Protein AF-A0A2H6BQC0-F1 (afdb_monomer_lite)

Secondary structure (DSSP, 8-state):
--HHHHHHHHHHHHHHHHHH-TTT----HHHHHHHHHHHHH-HHHHHHHHHHHH-GGGHHHHHHHHHHHTTSHHHHHHHHHHHHHHTT-HHHHHHHHHTTS--

Radius of gyration: 12.23 Å; chains: 1; bounding box: 30×28×28 Å

Foldseek 3Di:
DPLVLLLVLLLLLLLLVLQVDPPDDPCPPLSVVLLVVCCVVPVPLNVLSNVCNVPVVSSVVSSVVSSVVCVPVVSVVSSVVSCVVCVPPPSSVVSCVVVVSDD

pLDDT: mean 70.48, std 10.26, range [37.34, 84.75]

Sequence (103 aa):
MEPLTLLATGVTIILGGALARVGELVLDGALEKLTNLIGAKSPDTLKKLQSANQNPALLPETIEVMATLLEDPEIQKVAEQVVKENQSNPYVINMMKNVGIVN

Structure (mmCIF, N/CA/C/O backbone):
data_AF-A0A2H6BQC0-F1
#
_entry.id   AF-A0A2H6BQC0-F1
#
loop_
_atom_site.group_PDB
_atom_site.id
_atom_site.type_symbol
_atom_site.label_atom_id
_atom_site.label_alt_id
_atom_site.label_comp_id
_atom_site.label_asym_id
_atom_site.label_entity_id
_atom_site.label_seq_id
_atom_site.pdbx_PDB_ins_code
_atom_site.Cartn_x
_atom_site.Cartn_y
_atom_site.Cartn_z
_atom_site.occupancy
_atom_site.B_iso_or_equiv
_atom_site.auth_seq_id
_atom_site.auth_comp_id
_atom_site.auth_asym_id
_atom_site.auth_atom_id
_atom_site.pdbx_PDB_model_num
ATOM 1 N N . MET A 1 1 ? 7.140 -13.493 3.276 1.00 57.12 1 MET A N 1
ATOM 2 C CA . MET A 1 1 ? 7.921 -12.240 3.307 1.00 57.12 1 MET A CA 1
ATOM 3 C C . MET A 1 1 ? 7.913 -11.739 4.729 1.00 57.12 1 MET A C 1
ATOM 5 O O . MET A 1 1 ? 6.899 -11.918 5.394 1.00 57.12 1 MET A O 1
ATOM 9 N N . GLU A 1 2 ? 9.017 -11.173 5.204 1.00 62.19 2 GLU A N 1
ATOM 10 C CA . GLU A 1 2 ? 9.018 -10.520 6.512 1.00 62.19 2 GLU A CA 1
ATOM 11 C C . GLU A 1 2 ? 8.122 -9.267 6.461 1.00 62.19 2 GLU A C 1
ATOM 13 O O . GLU A 1 2 ? 8.055 -8.620 5.410 1.00 62.19 2 GLU A O 1
ATOM 18 N N . PRO A 1 3 ? 7.432 -8.904 7.558 1.00 58.19 3 PRO A N 1
ATOM 19 C CA . PRO A 1 3 ? 6.546 -7.737 7.598 1.00 58.19 3 PRO A CA 1
ATOM 20 C C . PRO A 1 3 ? 7.248 -6.451 7.147 1.00 58.19 3 PRO A C 1
ATOM 22 O O . PRO A 1 3 ? 6.685 -5.672 6.388 1.00 58.19 3 PRO A O 1
ATOM 25 N N . LEU A 1 4 ? 8.517 -6.275 7.526 1.00 62.19 4 LEU A N 1
ATOM 26 C CA . LEU A 1 4 ? 9.346 -5.137 7.118 1.00 62.19 4 LEU A CA 1
ATOM 27 C C . LEU A 1 4 ? 9.644 -5.121 5.612 1.00 62.19 4 LEU A C 1
ATOM 29 O O . LEU A 1 4 ? 9.631 -4.061 4.994 1.00 62.19 4 LEU A O 1
ATOM 33 N N . THR A 1 5 ? 9.860 -6.284 4.996 1.00 65.88 5 THR A N 1
ATOM 34 C CA . THR A 1 5 ? 10.047 -6.393 3.541 1.00 65.88 5 THR A CA 1
ATOM 35 C C . THR A 1 5 ? 8.759 -6.059 2.801 1.00 65.88 5 THR A C 1
ATOM 37 O O . THR A 1 5 ? 8.808 -5.419 1.753 1.00 65.88 5 THR A O 1
ATOM 40 N N . LEU A 1 6 ? 7.606 -6.456 3.347 1.00 66.56 6 LEU A N 1
ATOM 41 C CA . LEU A 1 6 ? 6.302 -6.099 2.799 1.00 66.56 6 LEU A CA 1
ATOM 42 C C . LEU A 1 6 ? 6.057 -4.587 2.884 1.00 66.56 6 LEU A C 1
ATOM 44 O O . LEU A 1 6 ? 5.624 -3.997 1.900 1.00 66.56 6 LEU A O 1
ATOM 48 N N . LEU A 1 7 ? 6.382 -3.969 4.024 1.00 66.62 7 LEU A N 1
ATOM 49 C CA . LEU A 1 7 ? 6.316 -2.520 4.218 1.00 66.62 7 LEU A CA 1
ATOM 50 C C . LEU A 1 7 ? 7.198 -1.792 3.202 1.00 66.62 7 LEU A C 1
ATOM 52 O O . LEU A 1 7 ? 6.705 -0.957 2.453 1.00 66.62 7 LEU A O 1
ATOM 56 N N . ALA A 1 8 ? 8.482 -2.148 3.124 1.00 65.69 8 ALA A N 1
ATOM 57 C CA . ALA A 1 8 ? 9.422 -1.513 2.206 1.00 65.69 8 ALA A CA 1
ATOM 58 C C . ALA A 1 8 ? 8.985 -1.688 0.745 1.00 65.69 8 ALA A C 1
ATOM 60 O O . ALA A 1 8 ? 8.933 -0.721 -0.006 1.00 65.69 8 ALA A O 1
ATOM 61 N N . THR A 1 9 ? 8.586 -2.901 0.357 1.00 67.31 9 THR A N 1
ATOM 62 C CA . THR A 1 9 ? 8.149 -3.198 -1.014 1.00 67.31 9 THR A CA 1
ATOM 63 C C . THR A 1 9 ? 6.837 -2.495 -1.352 1.00 67.31 9 THR A C 1
ATOM 65 O O . THR A 1 9 ? 6.728 -1.873 -2.403 1.00 67.31 9 THR A O 1
ATOM 68 N N . GLY A 1 10 ? 5.850 -2.545 -0.456 1.00 67.44 10 GLY A N 1
ATOM 69 C CA . GLY A 1 10 ? 4.565 -1.876 -0.622 1.00 67.44 10 GLY A CA 1
ATOM 70 C C . GLY A 1 10 ? 4.738 -0.367 -0.728 1.00 67.44 10 GLY A C 1
ATOM 71 O O . GLY A 1 10 ? 4.232 0.237 -1.665 1.00 67.44 10 GLY A O 1
ATOM 72 N N . VAL A 1 11 ? 5.532 0.239 0.156 1.00 69.94 11 VAL A N 1
ATOM 73 C CA . VAL A 1 11 ? 5.829 1.673 0.114 1.00 69.94 11 VAL A CA 1
ATOM 74 C C . VAL A 1 11 ? 6.596 2.042 -1.149 1.00 69.94 11 VAL A C 1
ATOM 76 O O . VAL A 1 11 ? 6.223 3.008 -1.800 1.00 69.94 11 VAL A O 1
ATOM 79 N N . THR A 1 12 ? 7.590 1.263 -1.575 1.00 69.81 12 THR A N 1
ATOM 80 C CA . THR A 1 12 ? 8.300 1.502 -2.839 1.00 69.81 12 THR A CA 1
ATOM 81 C C . THR A 1 12 ? 7.400 1.352 -4.057 1.00 69.81 12 THR A C 1
ATOM 83 O O . THR A 1 12 ? 7.568 2.110 -5.000 1.00 69.81 12 THR A O 1
ATOM 86 N N . ILE A 1 13 ? 6.431 0.438 -4.055 1.00 68.38 13 ILE A N 1
ATOM 87 C CA . ILE A 1 13 ? 5.468 0.289 -5.152 1.00 68.38 13 ILE A CA 1
ATOM 88 C C . ILE A 1 13 ? 4.449 1.429 -5.153 1.00 68.38 13 ILE A C 1
ATOM 90 O O . ILE A 1 13 ? 4.138 1.960 -6.212 1.00 68.38 13 ILE A O 1
ATOM 94 N N . ILE A 1 14 ? 3.937 1.825 -3.987 1.00 67.75 14 ILE A N 1
ATOM 95 C CA . ILE A 1 14 ? 2.959 2.913 -3.858 1.00 67.75 14 ILE A CA 1
ATOM 96 C C . ILE A 1 14 ? 3.610 4.237 -4.206 1.00 67.75 14 ILE A C 1
ATOM 98 O O . ILE A 1 14 ? 3.038 5.004 -4.971 1.00 67.75 14 ILE A O 1
ATOM 102 N N . LEU A 1 15 ? 4.810 4.481 -3.679 1.00 65.50 15 LEU A N 1
ATOM 103 C CA . LEU A 1 15 ? 5.640 5.584 -4.110 1.00 65.50 15 LEU A CA 1
ATOM 104 C C . LEU A 1 15 ? 5.888 5.408 -5.601 1.00 65.50 15 LEU A C 1
ATOM 106 O O . LEU A 1 15 ? 5.379 6.203 -6.347 1.00 65.50 15 LEU A O 1
ATOM 110 N N . GLY A 1 16 ? 6.499 4.343 -6.099 1.00 62.97 16 GLY A N 1
ATOM 111 C CA . GLY A 1 16 ? 6.735 4.129 -7.533 1.00 62.97 16 GLY A CA 1
ATOM 112 C C . GLY A 1 16 ? 5.539 4.424 -8.442 1.00 62.97 16 GLY A C 1
ATOM 113 O O . GLY A 1 16 ? 5.692 5.155 -9.410 1.00 62.97 16 GLY A O 1
ATOM 114 N N . GLY A 1 17 ? 4.341 3.949 -8.106 1.00 60.56 17 GLY A N 1
ATOM 115 C CA . GLY A 1 17 ? 3.103 4.220 -8.842 1.00 60.56 17 GLY A CA 1
ATOM 116 C C . GLY A 1 17 ? 2.606 5.664 -8.704 1.00 60.56 17 GLY A C 1
ATOM 117 O O . GLY A 1 17 ? 2.302 6.308 -9.707 1.00 60.56 17 GLY A O 1
ATOM 118 N N . ALA A 1 18 ? 2.574 6.212 -7.485 1.00 53.94 18 ALA A N 1
ATOM 119 C CA . ALA A 1 18 ? 2.190 7.605 -7.227 1.00 53.94 18 ALA A CA 1
ATOM 120 C C . ALA A 1 18 ? 3.243 8.617 -7.724 1.00 53.94 18 ALA A C 1
ATOM 122 O O . ALA A 1 18 ? 2.915 9.757 -8.056 1.00 53.94 18 ALA A O 1
ATOM 123 N N . LEU A 1 19 ? 4.503 8.186 -7.784 1.00 51.78 19 LEU A N 1
ATOM 124 C CA . LEU A 1 19 ? 5.686 8.925 -8.188 1.00 51.78 19 LEU A CA 1
ATOM 125 C C . LEU A 1 19 ? 5.743 9.013 -9.711 1.00 51.78 19 LEU A C 1
ATOM 127 O O . LEU A 1 19 ? 5.905 10.090 -10.287 1.00 51.78 19 LEU A O 1
ATOM 131 N N . ALA A 1 20 ? 5.597 7.858 -10.362 1.00 51.84 20 ALA A N 1
ATOM 132 C CA . ALA A 1 20 ? 5.969 7.704 -11.751 1.00 51.84 20 ALA A CA 1
ATOM 133 C C . ALA A 1 20 ? 4.934 8.200 -12.743 1.00 51.84 20 ALA A C 1
ATOM 135 O O . ALA A 1 20 ? 5.370 8.435 -13.857 1.00 51.84 20 ALA A O 1
ATOM 136 N N . ARG A 1 21 ? 3.643 8.358 -12.395 1.00 51.09 21 ARG A N 1
ATOM 137 C CA . ARG A 1 21 ? 2.612 9.071 -13.185 1.00 51.09 21 ARG A CA 1
ATOM 138 C C . ARG A 1 21 ? 1.221 8.879 -12.564 1.00 51.09 21 ARG A C 1
ATOM 140 O O . ARG A 1 21 ? 0.525 7.919 -12.873 1.00 51.09 21 ARG A O 1
ATOM 147 N N . VAL A 1 22 ? 0.737 9.894 -11.854 1.00 47.81 22 VAL A N 1
ATOM 148 C CA . VAL A 1 22 ? -0.713 10.085 -11.624 1.00 47.81 22 VAL A CA 1
ATOM 149 C C . VAL A 1 22 ? -1.450 10.438 -12.941 1.00 47.81 22 VAL A C 1
ATOM 151 O O . VAL A 1 22 ? -2.672 10.451 -12.981 1.00 47.81 22 VAL A O 1
ATOM 154 N N . GLY A 1 23 ? -0.728 10.693 -14.046 1.00 37.34 23 GLY A N 1
ATOM 155 C CA . GLY A 1 23 ? -1.308 11.130 -15.326 1.00 37.34 23 GLY A CA 1
ATOM 156 C C . GLY A 1 23 ? -1.256 10.157 -16.516 1.00 37.34 23 GLY A C 1
ATOM 157 O O . GLY A 1 23 ? -1.841 10.477 -17.542 1.00 37.34 23 GLY A O 1
ATOM 158 N N . GLU A 1 24 ? -0.575 9.007 -16.443 1.00 40.44 24 GLU A N 1
ATOM 159 C CA . GLU A 1 24 ? -0.323 8.165 -17.642 1.00 40.44 24 GLU A CA 1
ATOM 160 C C . GLU A 1 24 ? -0.266 6.648 -17.386 1.00 40.44 24 GLU A C 1
ATOM 162 O O . GLU A 1 24 ? -0.158 5.883 -18.341 1.00 40.44 24 GLU A O 1
ATOM 167 N N . LEU A 1 25 ? -0.319 6.184 -16.137 1.00 42.00 25 LEU A N 1
ATOM 168 C CA . LEU A 1 25 ? -0.263 4.759 -15.821 1.00 42.00 25 LEU A CA 1
ATOM 169 C C . LEU A 1 25 ? -1.624 4.321 -15.297 1.00 42.00 25 LEU A C 1
ATOM 171 O O . LEU A 1 25 ? -2.078 4.790 -14.258 1.00 42.00 25 LEU A O 1
ATOM 175 N N . VAL A 1 26 ? -2.264 3.423 -16.044 1.00 45.25 26 VAL A N 1
ATOM 176 C CA . VAL A 1 26 ? -3.326 2.555 -15.542 1.00 45.25 26 VAL A CA 1
ATOM 177 C C . VAL A 1 26 ? -2.774 1.926 -14.265 1.00 45.25 26 VAL A C 1
ATOM 179 O O . VAL A 1 26 ? -1.899 1.066 -14.331 1.00 45.25 26 VAL A O 1
ATOM 182 N N . LEU A 1 27 ? -3.185 2.437 -13.105 1.00 54.19 27 LEU A N 1
ATOM 183 C CA . LEU A 1 27 ? -2.867 1.799 -11.839 1.00 54.19 27 LEU A CA 1
ATOM 184 C C . LEU A 1 27 ? -3.578 0.448 -11.922 1.00 54.19 27 LEU A C 1
ATOM 186 O O . LEU A 1 27 ? -4.807 0.411 -11.975 1.00 54.19 27 LEU A O 1
ATOM 190 N N . ASP A 1 28 ? -2.823 -0.648 -12.030 1.00 61.44 28 ASP A N 1
ATOM 191 C CA . ASP A 1 28 ? -3.403 -1.991 -11.990 1.00 61.44 28 ASP A CA 1
ATOM 192 C C . ASP A 1 28 ? -4.373 -2.081 -10.804 1.00 61.44 28 ASP A C 1
ATOM 194 O O . ASP A 1 28 ? -4.146 -1.474 -9.753 1.00 61.44 28 ASP A O 1
ATOM 198 N N . GLY A 1 29 ? -5.486 -2.796 -10.977 1.00 69.06 29 GLY A N 1
ATOM 199 C CA . GLY A 1 29 ? -6.677 -2.640 -10.135 1.00 69.06 29 GLY A CA 1
ATOM 200 C C . GLY A 1 29 ? -6.458 -2.775 -8.619 1.00 69.06 29 GLY A C 1
ATOM 201 O O . GLY A 1 29 ? -7.242 -2.219 -7.850 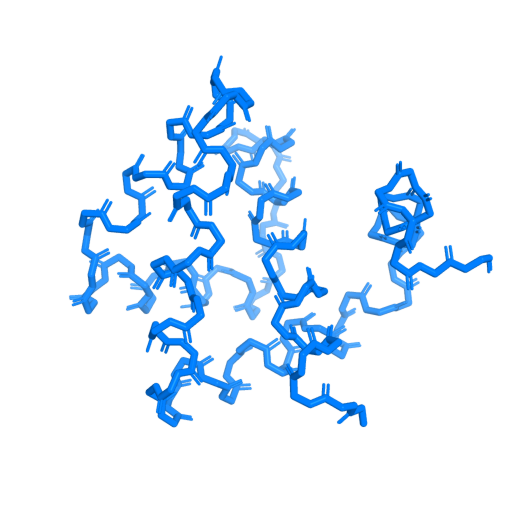1.00 69.06 29 GLY A O 1
ATOM 202 N N . ALA A 1 30 ? -5.417 -3.472 -8.149 1.00 71.44 30 ALA A N 1
ATOM 203 C CA . ALA A 1 30 ? -5.077 -3.512 -6.725 1.00 71.44 30 ALA A CA 1
ATOM 204 C C . ALA A 1 30 ? -4.398 -2.228 -6.220 1.00 71.44 30 ALA A C 1
ATOM 206 O O . ALA A 1 30 ? -4.630 -1.828 -5.080 1.00 71.44 30 ALA A O 1
ATOM 207 N N . LEU A 1 31 ? -3.587 -1.566 -7.047 1.00 72.88 31 LEU A N 1
ATOM 208 C CA . LEU A 1 31 ? -2.877 -0.343 -6.675 1.00 72.88 31 LEU A CA 1
ATOM 209 C C . LEU A 1 31 ? -3.838 0.848 -6.641 1.00 72.88 31 LEU A C 1
ATOM 211 O O . LEU A 1 31 ? -3.806 1.617 -5.685 1.00 72.88 31 LEU A O 1
ATOM 215 N N . GLU A 1 32 ? -4.782 0.918 -7.586 1.00 76.75 32 GLU A N 1
ATOM 216 C CA . GLU A 1 32 ? -5.898 1.873 -7.525 1.00 76.75 32 GLU A CA 1
ATOM 217 C C . GLU A 1 32 ? -6.749 1.663 -6.262 1.00 76.75 32 GLU A C 1
ATOM 219 O O . GLU A 1 32 ? -7.046 2.614 -5.535 1.00 76.75 32 GLU A O 1
ATOM 224 N N . LYS A 1 33 ? -7.093 0.404 -5.948 1.00 80.38 33 LYS A N 1
ATOM 225 C CA . LYS A 1 33 ? -7.804 0.066 -4.707 1.00 80.38 33 LYS A CA 1
ATOM 226 C C . LYS A 1 33 ? -7.028 0.519 -3.480 1.00 80.38 33 LYS A C 1
ATOM 228 O O . LYS A 1 33 ? -7.631 1.118 -2.599 1.00 80.38 33 LYS A O 1
ATOM 233 N N . LEU A 1 34 ? -5.720 0.278 -3.424 1.00 79.00 34 LEU A N 1
ATOM 234 C CA . LEU A 1 34 ? -4.886 0.678 -2.294 1.00 79.00 34 LEU A CA 1
ATOM 235 C C . LEU A 1 34 ? -4.844 2.198 -2.130 1.00 79.00 34 LEU A C 1
ATOM 237 O O . LEU A 1 34 ? -5.044 2.696 -1.027 1.00 79.00 34 LEU A O 1
ATOM 241 N N . THR A 1 35 ? -4.652 2.941 -3.221 1.00 77.75 35 THR A N 1
ATOM 242 C CA . THR A 1 35 ? -4.665 4.409 -3.209 1.00 77.75 35 THR A CA 1
ATOM 243 C C . THR A 1 35 ? -6.012 4.956 -2.742 1.00 77.75 35 THR A C 1
ATOM 245 O O . THR A 1 35 ? -6.041 5.850 -1.898 1.00 77.75 35 THR A O 1
ATOM 248 N N . ASN A 1 36 ? -7.123 4.393 -3.222 1.00 81.81 36 ASN A N 1
ATOM 249 C CA . ASN A 1 36 ? -8.466 4.785 -2.792 1.00 81.81 36 ASN A CA 1
ATOM 250 C C . ASN A 1 36 ? -8.713 4.465 -1.313 1.00 81.81 36 ASN A C 1
ATOM 252 O O . ASN A 1 36 ? -9.300 5.273 -0.598 1.00 81.81 36 ASN A O 1
ATOM 256 N N . LEU A 1 37 ? -8.236 3.315 -0.836 1.00 83.19 37 LEU A N 1
ATOM 257 C CA . LEU A 1 37 ? -8.417 2.876 0.547 1.00 83.19 37 LEU A CA 1
ATOM 258 C C . LEU A 1 37 ? -7.579 3.724 1.516 1.00 83.19 37 LEU A C 1
ATOM 260 O O . LEU A 1 37 ? -8.087 4.158 2.549 1.00 83.19 37 LEU A O 1
ATOM 264 N N . ILE A 1 38 ? -6.342 4.060 1.134 1.00 81.00 38 ILE A N 1
ATOM 265 C CA . ILE A 1 38 ? -5.500 5.029 1.850 1.00 81.00 38 ILE A CA 1
ATOM 266 C C . ILE A 1 38 ? -6.148 6.415 1.815 1.00 81.00 38 ILE A C 1
ATOM 268 O O . ILE A 1 38 ? -6.238 7.057 2.851 1.00 81.00 38 ILE A O 1
ATOM 272 N N . GLY A 1 39 ? -6.654 6.875 0.669 1.00 81.94 39 GLY A N 1
ATOM 273 C CA . GLY A 1 39 ? -7.328 8.171 0.553 1.00 81.94 39 GLY A CA 1
ATOM 274 C C . GLY A 1 39 ? -8.602 8.279 1.393 1.00 81.94 39 GLY A C 1
ATOM 275 O O . GLY A 1 39 ? -8.875 9.337 1.955 1.00 81.94 39 GLY A O 1
ATOM 276 N N . ALA A 1 40 ? -9.357 7.186 1.520 1.00 84.44 40 ALA A N 1
ATOM 277 C CA . ALA A 1 40 ? -10.575 7.132 2.320 1.00 84.44 40 ALA A CA 1
ATOM 278 C C . ALA A 1 40 ? -10.290 7.061 3.828 1.00 84.44 40 ALA A C 1
ATOM 280 O O . ALA A 1 40 ? -10.966 7.729 4.608 1.00 84.44 40 ALA A O 1
ATOM 281 N N . LYS A 1 41 ? -9.298 6.264 4.248 1.00 82.75 41 LYS A N 1
ATOM 282 C CA . LYS A 1 41 ? -8.956 6.087 5.671 1.00 82.75 41 LYS A CA 1
ATOM 283 C C . LYS A 1 41 ? -8.004 7.156 6.203 1.00 82.75 41 LYS A C 1
ATOM 285 O O . LYS A 1 41 ? -8.056 7.498 7.379 1.00 82.75 41 LYS A O 1
ATOM 290 N N . SER A 1 42 ? -7.116 7.663 5.358 1.00 79.94 42 SER A N 1
ATOM 291 C CA . SER A 1 42 ? -6.056 8.597 5.727 1.00 79.94 42 SER A CA 1
ATOM 292 C C . SER A 1 42 ? -5.679 9.516 4.555 1.00 79.94 42 SER A C 1
ATOM 294 O O . SER A 1 42 ? -4.610 9.380 3.945 1.00 79.94 42 SER A O 1
ATOM 296 N N . PRO A 1 43 ? -6.547 10.491 4.231 1.00 81.12 43 PRO A N 1
ATOM 297 C CA . PRO A 1 43 ? -6.308 11.437 3.141 1.00 81.12 43 PRO A CA 1
ATOM 298 C C . PRO A 1 43 ? -5.015 12.245 3.330 1.00 81.12 43 PRO A C 1
ATOM 300 O O . PRO A 1 43 ? -4.363 12.603 2.348 1.00 81.12 43 PRO A O 1
ATOM 303 N N . ASP A 1 44 ? -4.605 12.503 4.574 1.00 83.56 44 ASP A N 1
ATOM 304 C CA . ASP A 1 44 ? -3.333 13.162 4.883 1.00 83.56 44 ASP A CA 1
ATOM 305 C C . ASP A 1 44 ? -2.126 12.310 4.486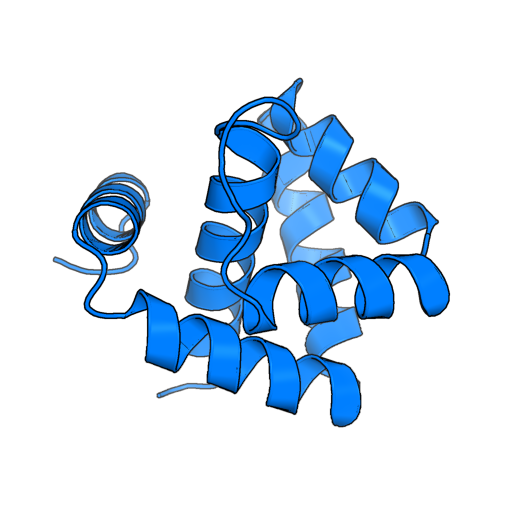 1.00 83.56 44 ASP A C 1
ATOM 307 O O . ASP A 1 44 ? -1.160 12.835 3.934 1.00 83.56 44 ASP A O 1
ATOM 311 N N . THR A 1 45 ? -2.190 10.990 4.672 1.00 78.75 45 THR A N 1
ATOM 312 C CA . THR A 1 45 ? -1.117 10.089 4.228 1.00 78.75 45 THR A CA 1
ATOM 313 C C . THR A 1 45 ? -1.024 10.045 2.713 1.00 78.75 45 THR A C 1
ATOM 315 O O . THR A 1 45 ? 0.075 10.081 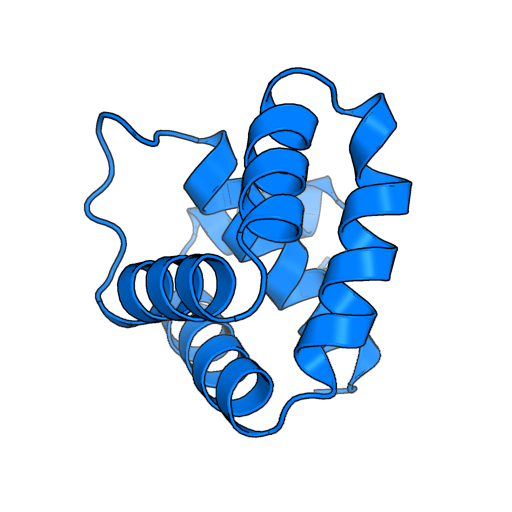2.164 1.00 78.75 45 THR A O 1
ATOM 318 N N . LEU A 1 46 ? -2.166 10.049 2.018 1.00 78.69 46 LEU A N 1
ATOM 319 C CA . LEU A 1 46 ? -2.180 10.137 0.561 1.00 78.69 46 LEU A CA 1
ATOM 320 C C . LEU A 1 46 ? -1.519 11.433 0.067 1.00 78.69 46 LEU A C 1
ATOM 322 O O . LEU A 1 46 ? -0.709 11.400 -0.859 1.00 78.69 46 LEU A O 1
ATOM 326 N N . LYS A 1 47 ? -1.794 12.569 0.718 1.00 80.12 47 LYS A N 1
ATOM 327 C CA . LYS A 1 47 ? -1.122 13.841 0.408 1.00 80.12 47 LYS A CA 1
ATOM 328 C C . LYS A 1 47 ? 0.377 13.788 0.688 1.00 80.12 47 LYS A C 1
ATOM 330 O O . LYS A 1 47 ? 1.151 14.325 -0.104 1.00 80.12 47 LYS A O 1
ATOM 335 N N . LYS A 1 48 ? 0.805 13.146 1.779 1.00 77.56 48 LYS A N 1
ATOM 336 C CA . LYS A 1 48 ? 2.231 12.964 2.095 1.00 77.56 48 LYS A CA 1
ATOM 337 C C . LYS A 1 48 ? 2.935 12.088 1.062 1.00 77.56 48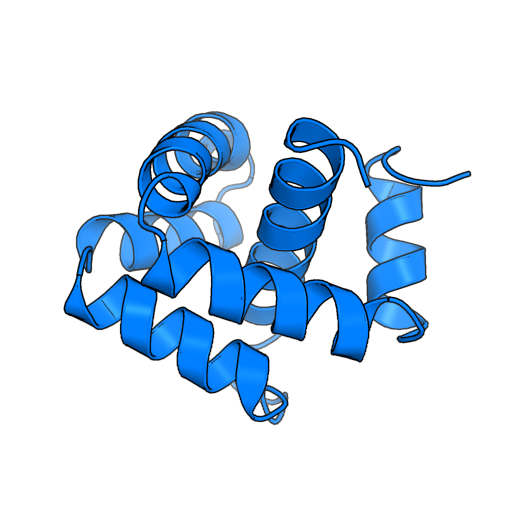 LYS A C 1
ATOM 339 O O . LYS A 1 48 ? 3.989 12.483 0.586 1.00 77.56 48 LYS A O 1
ATOM 344 N N . LEU A 1 49 ? 2.310 10.995 0.622 1.00 74.12 49 LEU A N 1
ATOM 345 C CA . LEU A 1 49 ? 2.797 10.157 -0.483 1.00 74.12 49 LEU A CA 1
ATOM 346 C C . LEU A 1 49 ? 2.967 10.954 -1.779 1.00 74.12 49 LEU A C 1
ATOM 348 O O . LEU A 1 49 ? 4.006 10.874 -2.430 1.00 74.12 49 LEU A O 1
ATOM 3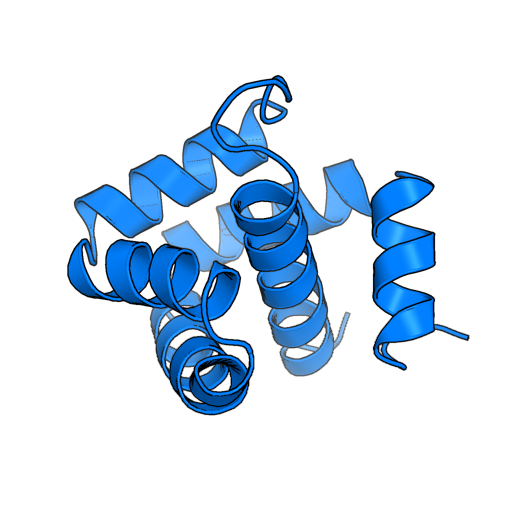52 N N . GLN A 1 50 ? 1.971 11.769 -2.129 1.00 73.56 50 GLN A N 1
ATOM 353 C CA . GLN A 1 50 ? 2.049 12.661 -3.288 1.00 73.56 50 GLN A CA 1
ATOM 354 C C . GLN A 1 50 ? 3.135 13.734 -3.120 1.00 73.56 50 GLN A C 1
ATOM 356 O O . GLN A 1 50 ? 3.822 14.072 -4.078 1.00 73.56 50 GLN A O 1
ATOM 361 N N . SER A 1 51 ? 3.329 14.255 -1.908 1.00 75.31 51 SER A N 1
ATOM 362 C CA . SER A 1 51 ? 4.341 15.280 -1.617 1.00 75.31 51 SER A CA 1
ATOM 363 C C . SER A 1 51 ? 5.755 14.706 -1.614 1.00 75.31 51 SER A C 1
ATOM 365 O O . SER A 1 51 ? 6.674 15.350 -2.112 1.00 75.31 51 SER A O 1
ATOM 367 N N . ALA A 1 52 ? 5.929 13.475 -1.130 1.00 70.06 52 ALA A N 1
ATOM 368 C CA . ALA A 1 52 ? 7.179 12.729 -1.207 1.00 70.06 52 ALA A CA 1
ATOM 369 C C . ALA A 1 52 ? 7.614 12.465 -2.653 1.00 70.06 52 ALA A C 1
ATOM 371 O O . ALA A 1 52 ? 8.803 12.270 -2.903 1.00 70.06 52 ALA A O 1
ATOM 372 N N . ASN A 1 53 ? 6.679 12.551 -3.609 1.00 66.56 53 ASN A N 1
ATOM 373 C CA . ASN A 1 53 ? 7.016 12.599 -5.025 1.00 66.56 53 ASN A CA 1
ATOM 374 C C . ASN A 1 53 ? 7.790 13.814 -5.449 1.00 66.56 53 ASN A C 1
ATOM 376 O O . ASN A 1 53 ? 8.812 13.727 -6.123 1.00 66.56 53 ASN A O 1
ATOM 380 N N . GLN A 1 54 ? 7.287 14.961 -5.044 1.00 67.06 54 GLN A N 1
ATOM 381 C CA . GLN A 1 54 ? 7.890 16.217 -5.428 1.00 67.06 54 GLN A CA 1
ATOM 382 C C . GLN A 1 54 ? 9.111 16.525 -4.564 1.00 67.06 54 GLN A C 1
ATOM 384 O O . GLN A 1 54 ? 9.999 17.258 -4.994 1.00 67.06 54 GLN A O 1
ATOM 389 N N . ASN A 1 55 ? 9.171 15.948 -3.362 1.00 72.94 55 ASN A N 1
ATOM 390 C CA . ASN A 1 55 ? 10.252 16.144 -2.419 1.00 72.94 55 ASN A CA 1
ATOM 391 C C . ASN A 1 55 ? 10.684 14.820 -1.760 1.00 72.94 55 ASN A C 1
ATOM 393 O O . ASN A 1 55 ? 10.132 14.436 -0.723 1.00 72.94 55 ASN A O 1
ATOM 397 N N . PRO A 1 56 ? 11.736 14.169 -2.287 1.00 67.06 56 PRO A N 1
ATOM 398 C CA . PRO A 1 56 ? 12.298 12.946 -1.721 1.00 67.06 56 PRO A CA 1
ATOM 399 C C . PRO A 1 56 ? 12.734 13.067 -0.251 1.00 67.06 56 PRO A C 1
ATOM 401 O O . PRO A 1 56 ? 12.833 12.058 0.441 1.00 67.06 56 PRO A O 1
ATOM 404 N N . ALA A 1 57 ? 12.964 14.279 0.269 1.00 74.69 57 ALA A N 1
ATOM 405 C CA . ALA A 1 57 ? 13.286 14.478 1.685 1.00 74.69 57 ALA A CA 1
ATOM 406 C C . ALA A 1 57 ? 12.128 14.099 2.629 1.00 74.69 57 ALA A C 1
ATOM 408 O O . ALA A 1 57 ? 12.358 13.882 3.815 1.00 74.69 57 ALA A O 1
ATOM 409 N N . LEU A 1 58 ? 10.897 13.993 2.114 1.00 74.38 58 LEU A N 1
ATOM 410 C CA . LEU A 1 58 ? 9.711 13.574 2.869 1.00 74.38 58 LEU A CA 1
ATOM 411 C C . LEU A 1 58 ? 9.506 12.052 2.868 1.00 74.38 58 LEU A C 1
ATOM 413 O O . LEU A 1 58 ? 8.585 11.557 3.520 1.00 74.38 58 LEU A O 1
ATOM 417 N N . LEU A 1 59 ? 10.348 11.298 2.151 1.00 69.06 59 LEU A N 1
ATOM 418 C CA . LEU A 1 59 ? 10.269 9.839 2.088 1.00 69.06 59 LEU A CA 1
ATOM 419 C C . LEU A 1 59 ? 10.341 9.164 3.466 1.00 69.06 59 LEU A C 1
ATOM 421 O O . LEU A 1 59 ? 9.505 8.296 3.699 1.00 69.06 59 LEU A O 1
ATOM 425 N N . PRO A 1 60 ? 11.248 9.542 4.393 1.00 71.44 60 PRO A N 1
ATOM 426 C CA . PRO A 1 60 ? 11.337 8.881 5.697 1.00 71.44 60 PRO A CA 1
ATOM 427 C C . PRO A 1 60 ? 10.040 9.004 6.502 1.00 71.44 60 PRO A C 1
ATOM 429 O O . PRO A 1 60 ? 9.493 8.000 6.947 1.00 71.44 60 PRO A O 1
ATOM 432 N N . GLU A 1 61 ? 9.495 10.219 6.596 1.00 76.88 61 GLU A N 1
ATOM 433 C CA . GLU A 1 61 ? 8.232 10.476 7.296 1.00 76.88 61 GLU A CA 1
ATOM 434 C C . GLU A 1 61 ? 7.067 9.734 6.625 1.00 76.88 61 GLU A C 1
ATOM 436 O O . GLU A 1 61 ? 6.196 9.168 7.279 1.00 76.88 61 GLU A O 1
ATOM 441 N N . THR A 1 62 ? 7.061 9.689 5.294 1.00 74.75 62 THR A N 1
ATOM 442 C CA . THR A 1 62 ? 6.015 9.003 4.531 1.00 74.75 62 THR A CA 1
ATOM 443 C C . THR A 1 62 ? 6.064 7.486 4.728 1.00 74.75 62 THR A C 1
ATOM 445 O O . THR A 1 62 ? 5.012 6.852 4.814 1.00 74.75 62 THR A O 1
ATOM 448 N N . ILE A 1 63 ? 7.262 6.901 4.841 1.00 73.31 63 ILE A N 1
ATOM 449 C CA . ILE A 1 63 ? 7.454 5.480 5.160 1.00 73.31 63 ILE A CA 1
ATOM 450 C C . ILE A 1 63 ? 6.903 5.166 6.554 1.00 73.31 63 ILE A C 1
ATOM 452 O O . ILE A 1 63 ? 6.195 4.173 6.699 1.00 73.31 63 ILE A O 1
ATOM 456 N N . GLU A 1 64 ? 7.174 6.005 7.558 1.00 77.75 64 GLU A N 1
ATOM 457 C CA . GLU A 1 64 ? 6.651 5.803 8.918 1.00 77.75 64 GLU A CA 1
ATOM 458 C C . GLU A 1 64 ? 5.121 5.828 8.953 1.00 77.75 64 GLU A C 1
ATOM 460 O O . GLU A 1 64 ? 4.495 4.919 9.495 1.00 77.75 64 GLU A O 1
ATOM 465 N N . VAL A 1 65 ? 4.501 6.822 8.315 1.00 80.44 65 VAL A N 1
ATOM 466 C CA . VAL A 1 65 ? 3.035 6.935 8.295 1.00 80.44 65 VAL A CA 1
ATOM 467 C C . VAL A 1 65 ? 2.398 5.761 7.539 1.00 80.44 65 VAL A C 1
ATOM 469 O O . VAL A 1 65 ? 1.373 5.221 7.957 1.00 80.44 65 VAL A O 1
ATOM 472 N N . MET A 1 66 ? 3.024 5.317 6.448 1.00 76.06 66 MET A N 1
ATOM 473 C CA . MET A 1 66 ? 2.594 4.118 5.733 1.00 76.06 66 MET A CA 1
ATOM 474 C C . MET A 1 66 ? 2.750 2.842 6.557 1.00 76.06 66 MET A C 1
ATOM 476 O O . MET A 1 66 ? 1.900 1.960 6.451 1.00 76.06 66 MET A O 1
ATOM 480 N N . ALA A 1 67 ? 3.799 2.736 7.375 1.00 77.00 67 ALA A N 1
ATOM 481 C CA . ALA A 1 67 ? 3.988 1.599 8.266 1.00 77.00 67 ALA A CA 1
ATOM 482 C C . ALA A 1 67 ? 2.831 1.480 9.261 1.00 77.00 67 ALA A C 1
ATOM 484 O O . ALA A 1 67 ? 2.287 0.392 9.416 1.00 77.00 67 ALA A O 1
ATOM 485 N N . THR A 1 68 ? 2.390 2.603 9.832 1.00 82.50 68 THR A N 1
ATOM 486 C CA . THR A 1 68 ? 1.211 2.653 10.707 1.00 82.50 68 THR A CA 1
ATOM 487 C C . THR A 1 68 ? -0.076 2.281 9.970 1.00 82.50 68 THR A C 1
ATOM 489 O O . THR A 1 68 ? -0.903 1.542 10.494 1.00 82.50 68 THR A O 1
ATOM 492 N N . LEU A 1 69 ? -0.265 2.737 8.727 1.00 78.81 69 LEU A N 1
ATOM 493 C CA . LEU A 1 69 ? -1.441 2.343 7.942 1.00 78.81 69 LEU A CA 1
ATOM 494 C C . LEU A 1 69 ? -1.455 0.861 7.586 1.00 78.81 69 LEU A C 1
ATOM 496 O O . LEU A 1 69 ? -2.523 0.269 7.481 1.00 78.81 69 LEU A O 1
ATOM 500 N N . LEU A 1 70 ? -0.289 0.254 7.404 1.00 76.12 70 LEU A N 1
ATOM 501 C CA . LEU A 1 70 ? -0.161 -1.169 7.111 1.00 76.12 70 LEU A CA 1
ATOM 502 C C . LEU A 1 70 ? -0.398 -2.060 8.343 1.00 76.12 70 LEU A C 1
ATOM 504 O O . LEU A 1 70 ? -0.466 -3.278 8.190 1.00 76.12 70 LEU A O 1
ATOM 508 N N . GLU A 1 71 ? -0.593 -1.474 9.531 1.00 81.38 71 GLU A N 1
ATOM 509 C CA . GLU A 1 71 ? -1.165 -2.165 10.695 1.00 81.38 71 GLU A CA 1
ATOM 510 C C . GLU A 1 71 ? -2.687 -2.359 10.567 1.00 81.38 71 GLU A C 1
ATOM 512 O O . GLU A 1 71 ? -3.253 -3.230 11.231 1.00 81.38 71 GLU A O 1
ATOM 517 N N . ASP A 1 72 ? -3.367 -1.595 9.697 1.00 83.31 72 ASP A N 1
ATOM 518 C CA . ASP A 1 72 ? -4.773 -1.834 9.369 1.00 83.31 72 ASP A CA 1
ATOM 519 C C . ASP A 1 72 ? -4.890 -3.117 8.518 1.00 83.31 72 ASP A C 1
ATOM 521 O O . ASP A 1 72 ? -4.332 -3.177 7.417 1.00 83.31 72 ASP A O 1
ATOM 525 N N . PRO A 1 73 ? -5.640 -4.145 8.967 1.00 82.75 73 PRO A N 1
ATOM 526 C CA . PRO A 1 73 ? -5.713 -5.435 8.277 1.00 82.75 73 PRO A CA 1
ATOM 527 C C . PRO A 1 73 ? -6.275 -5.358 6.851 1.00 82.75 73 PRO A C 1
ATOM 529 O O . PRO A 1 73 ? -6.010 -6.233 6.023 1.00 82.75 73 PRO A O 1
ATOM 532 N N . GLU A 1 74 ? -7.097 -4.349 6.560 1.00 84.75 74 GLU A N 1
ATOM 533 C CA . GLU A 1 74 ? -7.687 -4.133 5.242 1.00 84.75 74 GLU A CA 1
ATOM 534 C C . GLU A 1 74 ? -6.655 -3.526 4.289 1.00 84.75 74 GLU A C 1
ATOM 536 O O . GLU A 1 74 ? -6.463 -4.040 3.184 1.00 84.75 74 GLU A O 1
ATOM 541 N N . ILE A 1 75 ? -5.921 -2.504 4.746 1.00 81.62 75 ILE A N 1
ATOM 542 C CA . ILE A 1 75 ? -4.804 -1.913 3.994 1.00 81.62 75 ILE A CA 1
ATOM 543 C C . ILE A 1 75 ? -3.706 -2.955 3.784 1.00 81.62 75 ILE A C 1
ATOM 545 O O . ILE A 1 75 ? -3.212 -3.098 2.667 1.00 81.62 75 ILE A O 1
ATOM 549 N N . GLN A 1 76 ? -3.367 -3.725 4.821 1.00 82.06 76 GLN A N 1
ATOM 550 C CA . GLN A 1 76 ? -2.354 -4.773 4.764 1.00 82.06 76 GLN A CA 1
ATOM 551 C C . GLN A 1 76 ? -2.659 -5.794 3.666 1.00 82.06 76 GLN A C 1
ATOM 553 O O . GLN A 1 76 ? -1.806 -6.052 2.820 1.00 82.06 76 GLN A O 1
ATOM 558 N N . LYS A 1 77 ? -3.886 -6.327 3.617 1.00 84.38 77 LYS A N 1
ATOM 559 C CA . LYS A 1 77 ? -4.288 -7.311 2.598 1.00 84.38 77 LYS A CA 1
ATOM 560 C C . LYS A 1 77 ? -4.191 -6.765 1.181 1.00 84.38 77 LYS A C 1
ATOM 562 O O . LYS A 1 77 ? -3.711 -7.459 0.284 1.00 84.38 77 LYS A O 1
ATOM 567 N N . VAL A 1 78 ? -4.660 -5.537 0.966 1.00 81.81 78 VAL A N 1
ATOM 568 C CA . VAL A 1 78 ? -4.609 -4.916 -0.362 1.00 81.81 78 VAL A CA 1
ATOM 569 C C . VAL A 1 78 ? -3.161 -4.607 -0.742 1.00 81.81 78 VAL A C 1
ATOM 571 O O . VAL A 1 78 ? -2.768 -4.860 -1.877 1.00 81.81 78 VAL A O 1
ATOM 574 N N . ALA A 1 79 ? -2.331 -4.160 0.199 1.00 76.94 79 ALA A N 1
ATOM 575 C CA . ALA A 1 79 ? -0.906 -3.957 -0.026 1.00 76.94 79 ALA A CA 1
ATOM 576 C C . ALA A 1 79 ? -0.169 -5.263 -0.347 1.00 76.94 79 ALA A C 1
ATOM 578 O O . ALA A 1 79 ? 0.622 -5.292 -1.285 1.00 76.94 79 ALA A O 1
ATOM 579 N N . GLU A 1 80 ? -0.462 -6.366 0.345 1.00 79.88 80 GLU A N 1
ATOM 580 C CA . GLU A 1 80 ? 0.073 -7.688 -0.002 1.00 79.88 80 GLU A CA 1
ATOM 581 C C . GLU A 1 80 ? -0.312 -8.116 -1.414 1.00 79.88 80 GLU A C 1
ATOM 583 O O . GLU A 1 80 ? 0.504 -8.692 -2.137 1.00 79.88 80 GLU A O 1
ATOM 588 N N . GLN A 1 81 ? -1.551 -7.838 -1.813 1.00 80.25 81 GLN A N 1
ATOM 589 C CA . GLN A 1 81 ? -2.021 -8.130 -3.156 1.00 80.25 81 GLN A CA 1
ATOM 590 C C . GLN A 1 81 ? -1.296 -7.275 -4.201 1.00 80.25 81 GLN A C 1
ATOM 592 O O . GLN A 1 81 ? -0.795 -7.823 -5.179 1.00 80.25 81 GLN A O 1
ATOM 597 N N . VAL A 1 82 ? -1.139 -5.973 -3.951 1.00 76.31 82 VAL A N 1
ATOM 598 C CA . VAL A 1 82 ? -0.348 -5.070 -4.798 1.00 76.31 82 VAL A CA 1
ATOM 599 C C . VAL A 1 82 ? 1.085 -5.566 -4.942 1.00 76.31 82 VAL A C 1
ATOM 601 O O . VAL A 1 82 ? 1.591 -5.637 -6.060 1.00 76.31 82 VAL A O 1
ATOM 604 N N . VAL A 1 83 ? 1.727 -5.954 -3.836 1.00 74.81 83 VAL A N 1
ATOM 605 C CA . VAL A 1 83 ? 3.084 -6.509 -3.845 1.00 74.81 83 VAL A CA 1
ATOM 606 C C . VAL A 1 83 ? 3.135 -7.779 -4.686 1.00 74.81 83 VAL A C 1
ATOM 608 O O . VAL A 1 83 ? 4.008 -7.886 -5.534 1.00 74.81 83 VAL A O 1
ATOM 611 N N . LYS A 1 84 ? 2.207 -8.726 -4.513 1.00 76.75 84 LYS A N 1
ATOM 612 C CA . LYS A 1 84 ? 2.184 -9.974 -5.296 1.00 76.75 84 LYS A CA 1
ATOM 613 C C . LYS A 1 84 ? 1.966 -9.734 -6.788 1.00 76.75 84 LYS A C 1
ATOM 615 O O . LYS A 1 84 ? 2.658 -10.336 -7.604 1.00 76.75 84 LYS A O 1
ATOM 620 N N . GLU A 1 85 ? 1.029 -8.860 -7.142 1.00 75.31 85 GLU A N 1
ATOM 621 C CA . GLU A 1 85 ? 0.713 -8.534 -8.538 1.00 75.31 85 GLU A CA 1
ATOM 622 C C . GLU A 1 85 ? 1.879 -7.811 -9.223 1.00 75.31 85 GLU A C 1
ATOM 624 O O . GLU A 1 85 ? 2.176 -8.059 -10.389 1.00 75.31 85 GLU A O 1
ATOM 629 N N . ASN A 1 86 ? 2.610 -6.983 -8.475 1.00 68.94 86 ASN A N 1
ATOM 630 C CA . ASN A 1 86 ? 3.712 -6.186 -9.005 1.00 68.94 86 ASN A CA 1
ATOM 631 C C . ASN A 1 86 ? 5.102 -6.778 -8.743 1.00 68.94 86 ASN A C 1
ATOM 633 O O . ASN A 1 86 ? 6.094 -6.262 -9.248 1.00 68.94 86 ASN A O 1
ATOM 637 N N . GLN A 1 87 ? 5.207 -7.882 -8.006 1.00 69.00 87 GLN A N 1
ATOM 638 C CA . GLN A 1 87 ? 6.485 -8.522 -7.682 1.00 69.00 87 GLN A CA 1
ATOM 639 C C . GLN A 1 87 ? 7.236 -9.004 -8.919 1.00 69.00 87 GLN A C 1
ATOM 641 O O . GLN A 1 87 ? 8.462 -9.037 -8.924 1.00 69.00 87 GLN A O 1
ATOM 646 N N . SER A 1 88 ? 6.488 -9.370 -9.959 1.00 70.00 88 SER A N 1
ATOM 647 C CA . SER A 1 88 ? 7.028 -9.799 -11.250 1.00 70.00 88 SER A CA 1
ATOM 648 C C . SER A 1 88 ? 7.143 -8.642 -12.248 1.00 70.00 88 SER A C 1
ATOM 650 O O . SER A 1 88 ? 7.606 -8.849 -13.368 1.00 70.00 88 SER A O 1
ATOM 652 N N . ASN A 1 89 ? 6.706 -7.432 -11.875 1.00 68.50 89 ASN A N 1
ATOM 653 C CA . ASN A 1 89 ? 6.729 -6.273 -12.756 1.00 68.50 89 ASN A CA 1
ATOM 654 C C . ASN A 1 89 ? 8.181 -5.761 -12.879 1.00 68.50 89 ASN A C 1
ATOM 65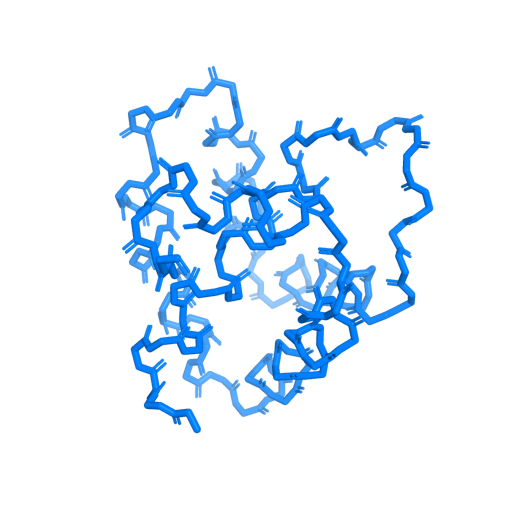6 O O . ASN A 1 89 ? 8.767 -5.344 -11.875 1.00 68.50 89 ASN A O 1
ATOM 660 N N . PRO A 1 90 ? 8.775 -5.747 -14.090 1.00 67.50 90 PRO A N 1
ATOM 661 C CA . PRO A 1 90 ? 10.165 -5.338 -14.293 1.00 67.50 90 PRO A CA 1
ATOM 662 C C . PRO A 1 90 ? 10.463 -3.924 -13.788 1.00 67.50 90 PRO A C 1
ATOM 664 O O . PRO A 1 90 ? 11.565 -3.664 -13.307 1.00 67.50 90 PRO A O 1
ATOM 667 N N . TYR A 1 91 ? 9.484 -3.018 -13.866 1.00 66.69 91 TYR A N 1
ATOM 668 C CA . TYR A 1 91 ? 9.622 -1.649 -13.375 1.00 66.69 91 TYR A CA 1
ATOM 669 C C . TYR A 1 91 ? 9.786 -1.617 -11.853 1.00 66.69 91 TYR A C 1
ATOM 671 O O . TYR A 1 91 ? 10.694 -0.975 -11.327 1.00 66.69 91 TYR A O 1
ATOM 679 N N . VAL A 1 92 ? 8.947 -2.379 -11.155 1.00 67.50 92 VAL A N 1
ATOM 680 C CA . VAL A 1 92 ? 8.965 -2.497 -9.696 1.00 67.50 92 VAL A CA 1
ATOM 681 C C . VAL A 1 92 ? 10.225 -3.209 -9.222 1.00 67.50 92 VAL A C 1
ATOM 683 O O . VAL A 1 92 ? 10.865 -2.738 -8.289 1.00 67.50 92 VAL A O 1
ATOM 686 N N . ILE A 1 93 ? 10.658 -4.269 -9.908 1.00 69.44 93 ILE A N 1
ATOM 687 C CA . ILE A 1 93 ? 11.936 -4.941 -9.625 1.00 69.44 93 ILE A CA 1
ATOM 688 C C . ILE A 1 93 ? 13.112 -3.970 -9.778 1.00 69.44 93 ILE A C 1
ATOM 690 O O . ILE A 1 93 ? 13.973 -3.910 -8.903 1.00 69.44 93 ILE A O 1
ATOM 694 N N . ASN A 1 94 ? 13.151 -3.187 -10.859 1.00 67.94 94 ASN A N 1
ATOM 695 C CA . ASN A 1 94 ? 14.224 -2.221 -11.087 1.00 67.94 94 ASN A CA 1
ATOM 696 C C . ASN A 1 94 ? 14.225 -1.111 -10.025 1.00 67.94 94 ASN A C 1
ATOM 698 O O . ASN A 1 94 ? 15.274 -0.724 -9.518 1.00 67.94 94 ASN A O 1
ATOM 702 N N . MET A 1 95 ? 13.042 -0.642 -9.630 1.00 66.69 95 MET A N 1
ATOM 703 C CA . MET A 1 95 ? 12.911 0.324 -8.548 1.00 66.69 95 MET A CA 1
ATOM 704 C C . MET A 1 95 ? 13.382 -0.258 -7.210 1.00 66.69 95 MET A C 1
ATOM 706 O O . MET A 1 95 ? 14.169 0.389 -6.526 1.00 66.69 95 MET A O 1
ATOM 710 N N . MET A 1 96 ? 12.980 -1.488 -6.871 1.00 68.25 96 MET A N 1
ATOM 711 C CA . MET A 1 96 ? 13.432 -2.189 -5.664 1.00 68.25 96 MET A CA 1
ATOM 712 C C . MET A 1 96 ? 14.953 -2.389 -5.641 1.00 68.25 96 MET A C 1
ATOM 714 O O . MET A 1 96 ? 15.554 -2.247 -4.578 1.00 68.25 96 MET A O 1
ATOM 718 N N . LYS A 1 97 ? 15.588 -2.663 -6.791 1.00 71.75 97 LYS A N 1
ATOM 719 C CA . LYS A 1 97 ? 17.057 -2.707 -6.915 1.00 71.75 97 LYS A CA 1
ATOM 720 C C . LYS A 1 97 ? 17.687 -1.345 -6.633 1.00 71.75 97 LYS A C 1
ATOM 722 O O . LYS A 1 97 ? 18.631 -1.255 -5.856 1.00 71.75 97 LYS A O 1
ATOM 727 N N . ASN A 1 98 ? 17.132 -0.276 -7.205 1.00 66.81 98 ASN A N 1
ATOM 728 C CA . ASN A 1 98 ? 17.651 1.086 -7.030 1.00 66.81 98 ASN A CA 1
ATOM 729 C C . ASN A 1 98 ? 17.593 1.576 -5.578 1.00 66.81 98 ASN A C 1
ATOM 731 O O . ASN A 1 98 ? 18.430 2.381 -5.177 1.00 66.81 98 ASN A O 1
ATOM 735 N N . VAL A 1 99 ? 16.625 1.097 -4.792 1.00 62.72 99 VAL A N 1
ATOM 736 C CA . VAL A 1 99 ? 16.495 1.439 -3.366 1.00 62.72 99 VAL A CA 1
ATOM 737 C C . VAL A 1 99 ? 17.081 0.377 -2.423 1.00 62.72 99 VAL A C 1
ATOM 739 O O . VAL A 1 99 ? 16.921 0.488 -1.211 1.00 62.72 99 VAL A O 1
ATOM 742 N N . GLY A 1 100 ? 17.765 -0.646 -2.951 1.00 65.06 100 GLY A N 1
ATOM 743 C CA . GLY A 1 100 ? 18.459 -1.665 -2.154 1.00 65.06 100 GLY A CA 1
ATOM 744 C C . GLY A 1 100 ? 17.552 -2.676 -1.440 1.00 65.06 100 GLY A C 1
ATOM 745 O O . GLY A 1 100 ? 17.996 -3.325 -0.496 1.00 65.06 100 GLY A O 1
ATOM 746 N N . ILE A 1 101 ? 16.293 -2.821 -1.867 1.00 65.56 101 ILE A N 1
ATOM 747 C CA . ILE A 1 101 ? 15.336 -3.786 -1.295 1.00 65.56 101 ILE A CA 1
ATOM 748 C C . ILE A 1 101 ? 15.577 -5.203 -1.835 1.00 65.56 101 ILE A C 1
ATOM 750 O O . ILE A 1 101 ? 15.390 -6.180 -1.111 1.00 65.56 101 ILE A O 1
ATOM 754 N N . VAL A 1 102 ? 15.999 -5.331 -3.097 1.00 63.12 102 VAL A N 1
ATOM 755 C CA . VAL A 1 102 ? 16.350 -6.615 -3.730 1.00 63.12 102 VAL A CA 1
ATOM 756 C C . VAL A 1 102 ? 17.678 -6.481 -4.478 1.00 63.12 102 VAL A C 1
ATOM 758 O O . VAL A 1 102 ? 17.967 -5.413 -5.013 1.00 63.12 102 VAL A O 1
ATOM 761 N N . ASN A 1 103 ? 18.476 -7.553 -4.526 1.00 58.28 103 ASN A N 1
ATOM 762 C CA . ASN A 1 103 ? 19.732 -7.618 -5.294 1.00 58.28 103 ASN A CA 1
ATOM 763 C C . ASN A 1 103 ? 19.497 -8.141 -6.716 1.00 58.28 103 ASN A C 1
ATOM 765 O O . ASN A 1 103 ? 18.775 -9.145 -6.890 1.00 58.28 103 ASN A O 1
#

Organism: NCBI:txid449468